Protein AF-A0A5C6A3A4-F1 (afdb_monomer_lite)

Foldseek 3Di:
DQPFFEWAWEWEAELVFRWIFIWTQGQQLAIAGEAIEPTNPLVCLLVDDLVSNLVSVLVVVVVVVVVNQVRSVVVSHHYLEYEYEYQADRPPHDPCSQLSNQCVQQVPCPGSGYWYWYHVGLPDPVDTHTSDTDDPPGDPVSVVSSSNVVSVCVVPPVSHDYDYDPPPDDPD

Structure (mmCIF, N/CA/C/O backbone):
data_AF-A0A5C6A3A4-F1
#
_entry.id   AF-A0A5C6A3A4-F1
#
loop_
_atom_site.group_PDB
_atom_site.id
_atom_site.type_symbol
_atom_site.label_atom_id
_atom_site.label_alt_id
_atom_site.label_comp_id
_atom_site.label_asym_id
_atom_site.label_entity_id
_atom_site.label_seq_id
_atom_site.pdbx_PDB_ins_code
_atom_site.Cartn_x
_atom_site.Cartn_y
_atom_site.Cartn_z
_atom_site.occupancy
_atom_site.B_iso_or_equiv
_atom_site.auth_seq_id
_atom_site.auth_comp_id
_atom_site.auth_asym_id
_atom_site.auth_atom_id
_atom_site.pdbx_PDB_model_num
ATOM 1 N N . MET A 1 1 ? -12.642 17.212 18.772 1.00 46.22 1 MET A N 1
ATOM 2 C CA . MET A 1 1 ? -11.679 16.197 18.295 1.00 46.22 1 MET A CA 1
ATOM 3 C C . MET A 1 1 ? -12.483 14.936 18.045 1.00 46.22 1 MET A C 1
ATOM 5 O O . MET A 1 1 ? -13.187 14.526 18.956 1.00 46.22 1 MET A O 1
ATOM 9 N N . SER A 1 2 ? -12.531 14.418 16.816 1.00 54.72 2 SER A N 1
ATOM 10 C CA . SER A 1 2 ? -13.350 13.232 16.525 1.00 54.72 2 SER A CA 1
ATOM 11 C C . SER A 1 2 ? -12.766 12.018 17.249 1.00 54.72 2 SER A C 1
ATOM 13 O O . SER A 1 2 ? -11.583 11.738 17.060 1.00 54.72 2 SER A O 1
ATOM 15 N N . HIS A 1 3 ? -13.584 11.305 18.026 1.00 80.56 3 HIS A N 1
ATOM 16 C CA . HIS A 1 3 ? -13.264 10.030 18.691 1.00 80.56 3 HIS A CA 1
ATOM 17 C C . HIS A 1 3 ? -13.142 8.859 17.694 1.00 80.56 3 HIS A C 1
ATOM 19 O O . HIS A 1 3 ? -13.581 7.752 17.978 1.00 80.56 3 HIS A O 1
ATOM 25 N N . ARG A 1 4 ? -12.574 9.114 16.512 1.00 91.50 4 ARG A N 1
ATOM 26 C CA . ARG A 1 4 ? -12.419 8.093 15.477 1.00 91.50 4 ARG A CA 1
ATOM 27 C C . ARG A 1 4 ? -11.461 7.021 15.941 1.00 91.50 4 ARG A C 1
ATOM 29 O O . ARG A 1 4 ? -10.426 7.337 16.531 1.00 91.50 4 ARG A O 1
ATOM 36 N N . GLU A 1 5 ? -11.794 5.787 15.608 1.00 94.75 5 GLU A N 1
ATOM 37 C CA . GLU A 1 5 ? -10.949 4.639 15.882 1.00 94.75 5 GLU A CA 1
ATOM 38 C C . GLU A 1 5 ? -9.627 4.776 15.103 1.00 94.75 5 GLU A C 1
ATOM 40 O O . GLU A 1 5 ? -9.651 4.926 13.874 1.00 94.75 5 GLU A O 1
ATOM 45 N N . PRO A 1 6 ? -8.465 4.786 15.781 1.00 94.81 6 PRO A N 1
ATOM 46 C CA . PRO A 1 6 ? -7.181 4.811 15.100 1.00 94.81 6 PRO A CA 1
ATOM 47 C C . PRO A 1 6 ? -6.931 3.467 14.410 1.00 94.81 6 PRO A C 1
ATOM 49 O O . PRO A 1 6 ? -7.163 2.406 14.986 1.00 94.81 6 PRO A O 1
ATOM 52 N N . VAL A 1 7 ? -6.430 3.511 13.179 1.00 96.06 7 VAL A N 1
ATOM 53 C CA . VAL A 1 7 ? -6.080 2.317 12.399 1.00 96.06 7 VAL A CA 1
ATOM 54 C C . VAL A 1 7 ? -4.744 2.511 11.691 1.00 96.06 7 VAL A C 1
ATOM 56 O O . VAL A 1 7 ? -4.409 3.621 11.266 1.00 96.06 7 VAL A O 1
ATOM 59 N N . PHE A 1 8 ? -3.989 1.434 11.514 1.00 96.88 8 PHE A N 1
ATOM 60 C CA . PHE A 1 8 ? -2.872 1.416 10.579 1.00 96.88 8 PHE A CA 1
ATOM 61 C C . PHE A 1 8 ? -3.432 1.235 9.175 1.00 96.88 8 PHE A C 1
ATOM 63 O O . PHE A 1 8 ? -4.117 0.249 8.913 1.00 96.88 8 PHE A O 1
ATOM 70 N N . LEU A 1 9 ? -3.185 2.186 8.277 1.00 97.81 9 LEU A N 1
ATOM 71 C CA . LEU A 1 9 ? -3.577 2.037 6.879 1.00 97.81 9 LEU A CA 1
ATOM 72 C C . LEU A 1 9 ? -2.407 1.414 6.118 1.00 97.81 9 LEU A C 1
ATOM 74 O O . LEU A 1 9 ? -1.308 1.966 6.103 1.00 97.81 9 LEU A O 1
ATOM 78 N N . VAL A 1 10 ? -2.655 0.265 5.503 1.00 97.94 10 VAL A N 1
ATOM 79 C CA . VAL A 1 10 ? -1.653 -0.568 4.845 1.00 97.94 10 VAL A CA 1
ATOM 80 C C . VAL A 1 10 ? -1.880 -0.548 3.341 1.00 97.94 10 VAL A C 1
ATOM 82 O O . VAL A 1 10 ? -2.990 -0.818 2.889 1.00 97.94 10 VAL A O 1
ATOM 85 N N . VAL A 1 11 ? -0.833 -0.270 2.571 1.00 98.06 11 VAL A N 1
ATOM 86 C CA . VAL A 1 11 ? -0.792 -0.480 1.122 1.00 98.06 11 VAL A CA 1
ATOM 87 C C . VAL A 1 11 ? 0.088 -1.692 0.853 1.00 98.06 11 VAL A C 1
ATOM 89 O O . VAL A 1 11 ? 1.281 -1.654 1.137 1.00 98.06 11 VAL A O 1
ATOM 92 N N . LEU A 1 12 ? -0.500 -2.757 0.318 1.00 98.00 12 LEU A N 1
ATOM 93 C CA . LEU A 1 12 ? 0.212 -3.941 -0.152 1.00 98.00 12 LEU A CA 1
ATOM 94 C C . LEU A 1 12 ? 0.502 -3.766 -1.640 1.00 98.00 12 LEU A C 1
ATOM 96 O O . LEU A 1 12 ? -0.424 -3.549 -2.418 1.00 98.00 12 LEU A O 1
ATOM 100 N N . ILE A 1 13 ? 1.767 -3.863 -2.022 1.00 97.50 13 ILE A N 1
ATOM 101 C CA . ILE A 1 13 ? 2.248 -3.768 -3.397 1.00 97.50 13 ILE A CA 1
ATOM 102 C C . ILE A 1 13 ? 2.701 -5.158 -3.806 1.00 97.50 13 ILE A C 1
ATOM 104 O O . ILE A 1 13 ? 3.672 -5.670 -3.247 1.00 97.50 13 ILE A O 1
ATOM 108 N N . ASP A 1 14 ? 2.009 -5.757 -4.772 1.00 95.94 14 ASP A N 1
ATOM 109 C CA . ASP A 1 14 ? 2.471 -6.997 -5.375 1.00 95.94 14 ASP A CA 1
ATOM 110 C C . ASP A 1 14 ? 3.374 -6.668 -6.568 1.00 95.94 14 ASP A C 1
ATOM 112 O O . ASP A 1 14 ? 2.909 -6.307 -7.646 1.00 95.94 14 ASP A O 1
ATOM 116 N N . THR A 1 15 ? 4.689 -6.728 -6.378 1.00 95.12 15 THR A N 1
ATOM 117 C CA . THR A 1 15 ? 5.677 -6.418 -7.415 1.00 95.12 15 THR A CA 1
ATOM 118 C C . THR A 1 15 ? 5.761 -7.502 -8.488 1.00 95.12 15 THR A C 1
ATOM 120 O O . THR A 1 15 ? 6.292 -7.238 -9.567 1.00 95.12 15 THR A O 1
ATOM 123 N N . ALA A 1 16 ? 5.205 -8.695 -8.248 1.00 93.44 16 ALA A N 1
ATOM 124 C CA . ALA A 1 16 ? 5.139 -9.751 -9.251 1.00 93.44 16 ALA A CA 1
ATOM 125 C C . ALA A 1 16 ? 3.965 -9.537 -10.219 1.00 93.44 16 ALA A C 1
ATOM 127 O O . ALA A 1 16 ? 4.142 -9.670 -11.431 1.00 93.44 16 ALA A O 1
ATOM 128 N N . THR A 1 17 ? 2.785 -9.177 -9.703 1.00 94.88 17 THR A N 1
ATOM 129 C CA . THR A 1 17 ? 1.570 -8.937 -10.513 1.00 94.88 17 THR A CA 1
ATOM 130 C C . THR A 1 17 ? 1.328 -7.465 -10.847 1.00 94.88 17 THR A C 1
ATOM 132 O O . THR A 1 17 ? 0.452 -7.147 -11.650 1.00 94.88 17 THR A O 1
ATOM 135 N N . LEU A 1 18 ? 2.125 -6.562 -10.275 1.00 96.50 18 LEU A N 1
ATOM 136 C CA . LEU A 1 18 ? 2.056 -5.115 -10.471 1.00 96.50 18 LEU A CA 1
ATOM 137 C C . LEU A 1 18 ? 0.688 -4.509 -10.147 1.00 96.50 18 LEU A C 1
ATOM 139 O O . LEU A 1 18 ? 0.238 -3.569 -10.805 1.00 96.50 18 LEU A O 1
ATOM 143 N N . ASP A 1 19 ? 0.050 -5.025 -9.103 1.00 95.94 19 ASP A N 1
ATOM 144 C CA . ASP A 1 19 ? -1.173 -4.482 -8.523 1.00 95.94 19 ASP A CA 1
ATOM 145 C C . ASP A 1 19 ? -0.943 -3.995 -7.086 1.00 95.94 19 ASP A C 1
ATOM 147 O O . ASP A 1 19 ? 0.123 -4.182 -6.488 1.00 95.94 19 ASP A O 1
ATOM 151 N N . TRP A 1 20 ? -1.940 -3.301 -6.541 1.00 97.50 20 TRP A N 1
ATOM 152 C CA . TRP A 1 20 ? -1.929 -2.886 -5.147 1.00 97.50 20 TRP A CA 1
ATOM 153 C C . TRP A 1 20 ? -3.269 -3.140 -4.465 1.00 97.50 20 TRP A C 1
ATOM 155 O O . TRP A 1 20 ? -4.341 -3.103 -5.073 1.00 97.50 20 TRP A O 1
ATOM 165 N N . HIS A 1 21 ? -3.193 -3.355 -3.156 1.00 98.31 21 HIS A N 1
ATOM 166 C CA . HIS A 1 21 ? -4.333 -3.487 -2.258 1.00 98.31 21 HIS A CA 1
ATOM 167 C C . HIS A 1 21 ? -4.182 -2.501 -1.099 1.00 98.31 21 HIS A C 1
ATOM 169 O O . HIS A 1 21 ? -3.070 -2.207 -0.667 1.00 98.31 21 HIS A O 1
ATOM 175 N N . VAL A 1 22 ? -5.294 -1.989 -0.576 1.00 98.44 22 VAL A N 1
ATOM 176 C CA . VAL A 1 22 ? -5.309 -1.096 0.587 1.00 98.44 22 VAL A CA 1
ATOM 177 C C . VAL A 1 22 ? -6.214 -1.670 1.659 1.00 98.44 22 VAL A C 1
ATOM 179 O O . VAL A 1 22 ? -7.400 -1.894 1.418 1.00 98.44 22 VAL A O 1
ATOM 182 N N . GLY A 1 23 ? -5.663 -1.893 2.846 1.00 98.25 23 GLY A N 1
ATOM 183 C CA . GLY A 1 23 ? -6.368 -2.425 4.007 1.00 98.25 23 GLY A CA 1
ATOM 184 C C . GLY A 1 23 ? -6.139 -1.574 5.251 1.00 98.25 23 GLY A C 1
ATOM 185 O O . GLY A 1 23 ? -5.241 -0.738 5.298 1.00 98.25 23 GLY A O 1
ATOM 186 N N . GLY A 1 24 ? -6.959 -1.779 6.272 1.00 97.62 24 GLY A N 1
ATOM 187 C CA . GLY A 1 24 ? -6.732 -1.268 7.619 1.00 97.62 24 GLY A CA 1
ATOM 188 C C . GLY A 1 24 ? -6.355 -2.396 8.575 1.00 97.62 24 GLY A C 1
ATOM 189 O O . GLY A 1 24 ? -6.879 -3.498 8.450 1.00 97.62 24 GLY A O 1
ATOM 190 N N . ILE A 1 25 ? -5.504 -2.117 9.556 1.00 97.44 25 ILE A N 1
ATOM 191 C CA . ILE A 1 25 ? -5.319 -2.958 10.744 1.00 97.44 25 ILE A CA 1
ATOM 192 C C . ILE A 1 25 ? -5.754 -2.125 11.947 1.00 97.44 25 ILE A C 1
ATOM 194 O O . ILE A 1 25 ? -5.214 -1.044 12.199 1.00 97.44 25 ILE A O 1
ATOM 198 N N . ARG A 1 26 ? -6.773 -2.595 12.663 1.00 95.56 26 ARG A N 1
ATOM 199 C CA . ARG A 1 26 ? -7.265 -1.945 13.884 1.00 95.56 26 ARG A CA 1
ATOM 200 C C . ARG A 1 26 ? -6.303 -2.168 15.049 1.00 95.56 26 ARG A C 1
ATOM 202 O O . ARG A 1 26 ? -5.477 -3.076 15.018 1.00 95.56 26 ARG A O 1
ATOM 209 N N . MET A 1 27 ? -6.454 -1.383 16.116 1.00 93.31 27 MET A N 1
ATOM 210 C CA . MET A 1 27 ? -5.640 -1.525 17.337 1.00 93.31 27 MET A CA 1
ATOM 211 C C . MET A 1 27 ? -5.902 -2.820 18.124 1.00 93.31 27 MET A C 1
ATOM 213 O O . MET A 1 27 ? -5.225 -3.066 19.116 1.00 93.31 27 MET A O 1
ATOM 217 N N . ASP A 1 28 ? -6.868 -3.641 17.706 1.00 92.50 28 ASP A N 1
ATOM 218 C CA . ASP A 1 28 ? -7.102 -4.994 18.222 1.00 92.50 28 ASP A CA 1
ATOM 219 C C . ASP A 1 28 ? -6.515 -6.101 17.318 1.00 92.50 28 ASP A C 1
ATOM 221 O O . ASP A 1 28 ? -6.669 -7.283 17.615 1.00 92.50 28 ASP A O 1
ATOM 225 N N . GLY A 1 29 ? -5.843 -5.728 16.220 1.00 92.31 29 GLY A N 1
ATOM 226 C CA . GLY A 1 29 ? -5.267 -6.646 15.232 1.00 92.31 29 GLY A CA 1
ATOM 227 C C . GLY A 1 29 ? -6.226 -7.071 14.123 1.00 92.31 29 GLY A C 1
ATOM 228 O O . GLY A 1 29 ? -5.813 -7.760 13.192 1.00 92.31 29 GLY A O 1
ATOM 229 N N . THR A 1 30 ? -7.489 -6.638 14.162 1.00 95.50 30 THR A N 1
ATOM 230 C CA . THR A 1 30 ? -8.462 -6.968 13.119 1.00 95.50 30 THR A CA 1
ATOM 231 C C . THR A 1 30 ? -8.070 -6.316 11.797 1.00 95.50 30 THR A C 1
ATOM 233 O O . THR A 1 30 ? -8.018 -5.087 11.673 1.00 95.50 30 THR A O 1
ATOM 236 N N . ALA A 1 31 ? -7.847 -7.157 10.791 1.00 96.56 31 ALA A N 1
ATOM 237 C CA . ALA A 1 31 ? -7.647 -6.758 9.409 1.00 96.56 31 ALA A CA 1
ATOM 238 C C . ALA A 1 31 ? -8.972 -6.351 8.753 1.00 96.56 31 ALA A C 1
ATOM 240 O O . ALA A 1 31 ? -10.004 -7.004 8.907 1.00 96.56 31 ALA A O 1
ATOM 241 N N . VAL A 1 32 ? -8.933 -5.267 7.989 1.00 96.88 32 VAL A N 1
ATOM 242 C CA . VAL A 1 32 ? -10.084 -4.698 7.296 1.00 96.88 32 VAL A CA 1
ATOM 243 C C . VAL A 1 32 ? -9.694 -4.441 5.841 1.00 96.88 32 VAL A C 1
ATOM 245 O O . VAL A 1 32 ? -9.137 -3.383 5.546 1.00 96.88 32 VAL A O 1
ATOM 248 N N . PRO A 1 33 ? -9.980 -5.371 4.918 1.00 97.81 33 PRO A N 1
ATOM 249 C CA . PRO A 1 33 ? -9.870 -5.114 3.487 1.00 97.81 33 PRO A CA 1
ATOM 250 C C . PRO A 1 33 ? -10.677 -3.868 3.091 1.00 97.81 33 PRO A C 1
ATOM 252 O O . PRO A 1 33 ? -11.809 -3.670 3.557 1.00 97.81 33 PRO A O 1
ATOM 255 N N . LEU A 1 34 ? -10.081 -2.985 2.283 1.00 97.94 34 LEU A N 1
ATOM 256 C CA . LEU A 1 34 ? -10.756 -1.781 1.792 1.00 97.94 34 LEU A CA 1
ATOM 257 C C . LEU A 1 34 ? -10.852 -1.809 0.276 1.00 97.94 34 LEU A C 1
ATOM 259 O O . LEU A 1 34 ? -11.959 -1.838 -0.247 1.00 97.94 34 LEU A O 1
ATOM 263 N N . LEU A 1 35 ? -9.711 -1.770 -0.414 1.00 97.44 35 LEU A N 1
ATOM 264 C CA . LEU A 1 35 ? -9.651 -1.496 -1.848 1.00 97.44 35 LEU A CA 1
ATOM 265 C C . LEU A 1 35 ? -8.628 -2.376 -2.558 1.00 97.44 35 LEU A C 1
ATOM 267 O O . LEU A 1 35 ? -7.589 -2.693 -1.983 1.00 97.44 35 LEU A O 1
ATOM 271 N N . ARG A 1 36 ? -8.867 -2.666 -3.834 1.00 97.56 36 ARG A N 1
ATOM 272 C CA . ARG A 1 36 ? -7.873 -3.247 -4.745 1.00 97.56 36 ARG A CA 1
ATOM 273 C C . ARG A 1 36 ? -7.852 -2.526 -6.085 1.00 97.56 36 ARG A C 1
ATOM 275 O O . ARG A 1 36 ? -8.885 -2.016 -6.525 1.00 97.56 36 ARG A O 1
ATOM 282 N N . SER A 1 37 ? -6.689 -2.491 -6.723 1.00 97.00 37 SER A N 1
ATOM 283 C CA . SER A 1 37 ? -6.521 -1.925 -8.060 1.00 97.00 37 SER A CA 1
ATOM 284 C C . SER A 1 37 ? -7.002 -2.860 -9.167 1.00 97.00 37 SER A C 1
ATOM 286 O O . SER A 1 37 ? -7.330 -4.025 -8.930 1.00 97.00 37 SER A O 1
ATOM 288 N N . ASP A 1 38 ? -6.959 -2.364 -10.403 1.00 94.81 38 ASP A N 1
ATOM 289 C CA . ASP A 1 38 ? -6.872 -3.238 -11.570 1.00 94.81 38 ASP A CA 1
ATOM 290 C C . ASP A 1 38 ? -5.588 -4.088 -11.531 1.00 94.81 38 ASP A C 1
ATOM 292 O O . ASP A 1 38 ? -4.564 -3.627 -11.000 1.00 94.81 38 ASP A O 1
ATOM 296 N N . PRO A 1 39 ? -5.620 -5.306 -12.102 1.00 93.94 39 PRO A N 1
ATOM 297 C CA . PRO A 1 39 ? -4.408 -6.060 -12.396 1.00 93.94 39 PRO A CA 1
ATOM 298 C C . PRO A 1 39 ? -3.429 -5.211 -13.206 1.00 93.94 39 PRO A C 1
ATOM 300 O O . PRO A 1 39 ? -3.850 -4.461 -14.086 1.00 93.94 39 PRO A O 1
ATOM 303 N N . GLU A 1 40 ? -2.136 -5.323 -12.905 1.00 95.00 40 GLU A N 1
ATOM 304 C CA . GLU A 1 40 ? -1.075 -4.602 -13.618 1.00 95.00 40 GLU A CA 1
ATOM 305 C C . GLU A 1 40 ? -1.230 -3.066 -13.617 1.00 95.00 40 GLU A C 1
ATOM 307 O O . GLU A 1 40 ? -0.630 -2.377 -14.443 1.00 95.00 40 GLU A O 1
ATOM 312 N N . SER A 1 41 ? -1.976 -2.486 -12.667 1.00 94.88 41 SER A N 1
ATOM 313 C CA . SER A 1 41 ? -2.159 -1.025 -12.564 1.00 94.88 41 SER A CA 1
ATOM 314 C C . SER A 1 41 ? -0.863 -0.237 -12.329 1.00 94.88 41 SER A C 1
ATOM 316 O O . SER A 1 41 ? -0.853 0.995 -12.430 1.00 94.88 41 SER A O 1
ATOM 318 N N . LEU A 1 42 ? 0.228 -0.929 -11.993 1.00 96.62 42 LEU A N 1
ATOM 319 C CA . LEU A 1 42 ? 1.561 -0.358 -11.864 1.00 96.62 42 LEU A CA 1
ATOM 320 C C . LEU A 1 42 ? 2.435 -0.592 -13.107 1.00 96.62 42 LEU A C 1
ATOM 322 O O . LEU A 1 42 ? 3.499 0.006 -13.190 1.00 96.62 42 LEU A O 1
ATOM 326 N N . ALA A 1 43 ? 2.024 -1.391 -14.095 1.00 96.06 43 ALA A N 1
ATOM 327 C CA . ALA A 1 43 ? 2.880 -1.820 -15.210 1.00 96.06 43 ALA A CA 1
ATOM 328 C C . ALA A 1 43 ? 3.501 -0.690 -16.040 1.00 96.06 43 ALA A C 1
ATOM 330 O O . ALA A 1 43 ? 4.577 -0.879 -16.611 1.00 96.06 43 ALA A O 1
ATOM 331 N N . GLU A 1 44 ? 2.887 0.494 -16.066 1.00 93.75 44 GLU A N 1
ATOM 332 C CA . GLU A 1 44 ? 3.423 1.642 -16.799 1.00 93.75 44 GLU A CA 1
ATOM 333 C C . GLU A 1 44 ? 4.785 2.123 -16.282 1.00 93.75 44 GLU A C 1
ATOM 335 O O . GLU A 1 44 ? 5.528 2.717 -17.067 1.00 93.75 44 GLU A O 1
ATOM 340 N N . TYR A 1 45 ? 5.179 1.820 -15.031 1.00 95.50 45 TYR A N 1
ATOM 341 C CA . TYR A 1 45 ? 6.517 2.202 -14.554 1.00 95.50 45 TYR A CA 1
ATOM 342 C C . TYR A 1 45 ? 7.613 1.603 -15.449 1.00 95.50 45 TYR A C 1
ATOM 344 O O . TYR A 1 45 ? 8.614 2.260 -15.711 1.00 95.50 45 TYR A O 1
ATOM 352 N N . ARG A 1 46 ? 7.418 0.396 -16.000 1.00 94.38 46 ARG A N 1
ATOM 353 C CA . ARG A 1 46 ? 8.424 -0.268 -16.848 1.00 94.38 46 ARG A CA 1
ATOM 354 C C . ARG A 1 46 ? 8.772 0.525 -18.112 1.00 94.38 46 ARG A C 1
ATOM 356 O O . ARG A 1 46 ? 9.856 0.351 -18.657 1.00 94.38 46 ARG A O 1
ATOM 363 N N . ASN A 1 47 ? 7.874 1.397 -18.571 1.00 93.00 47 ASN A N 1
ATOM 364 C CA . ASN A 1 47 ? 8.050 2.185 -19.794 1.00 93.00 47 ASN A CA 1
ATOM 365 C C . ASN A 1 47 ? 8.698 3.555 -19.547 1.00 93.00 47 ASN A C 1
ATOM 367 O O . ASN A 1 47 ? 8.910 4.312 -20.495 1.00 93.00 47 ASN A O 1
ATOM 371 N N . ALA A 1 48 ? 8.976 3.899 -18.290 1.00 93.38 48 ALA A N 1
ATOM 372 C CA . ALA A 1 48 ? 9.536 5.183 -17.908 1.00 93.38 48 ALA A CA 1
ATOM 373 C C . ALA A 1 48 ? 11.024 5.068 -17.551 1.00 93.38 48 ALA A C 1
ATOM 375 O O . ALA A 1 48 ? 11.484 4.050 -17.033 1.00 93.38 48 ALA A O 1
ATOM 376 N N . GLU A 1 49 ? 11.769 6.153 -17.769 1.00 95.81 49 GLU A N 1
ATOM 377 C CA . GLU A 1 49 ? 13.090 6.334 -17.161 1.00 95.81 49 GLU A CA 1
ATOM 378 C C . GLU A 1 49 ? 12.964 6.498 -15.641 1.00 95.81 49 GLU A C 1
ATOM 380 O O . GLU A 1 49 ? 11.892 6.841 -15.145 1.00 95.81 49 GLU A O 1
ATOM 385 N N . PHE A 1 50 ? 14.057 6.295 -14.901 1.00 95.44 50 PHE A N 1
ATOM 386 C CA . PHE A 1 50 ? 14.073 6.213 -13.434 1.00 95.44 50 PHE A CA 1
ATOM 387 C C . PHE A 1 50 ? 13.239 7.292 -12.715 1.00 95.44 50 PHE A C 1
ATOM 389 O O . PHE A 1 50 ? 12.356 6.970 -11.921 1.00 95.44 50 PHE A O 1
ATOM 396 N N . ASP A 1 51 ? 13.436 8.575 -13.029 1.00 95.25 51 ASP A N 1
ATOM 397 C CA . ASP A 1 51 ? 12.660 9.658 -12.403 1.00 95.25 51 ASP A CA 1
ATOM 398 C C . ASP A 1 51 ? 11.160 9.580 -12.740 1.00 95.25 51 ASP A C 1
ATOM 400 O O . ASP A 1 51 ? 10.299 9.895 -11.911 1.00 95.25 51 ASP A O 1
ATOM 404 N N . GLY A 1 52 ? 10.835 9.117 -13.948 1.00 96.31 52 GLY A N 1
ATOM 405 C CA . GLY A 1 52 ? 9.473 8.817 -14.369 1.00 96.31 52 GLY A CA 1
ATOM 406 C C . GLY A 1 52 ? 8.881 7.625 -13.616 1.00 96.31 52 GLY A C 1
ATOM 407 O O . GLY A 1 52 ? 7.730 7.711 -13.195 1.00 96.31 52 GLY A O 1
ATOM 408 N N . GLN A 1 53 ? 9.666 6.571 -13.356 1.00 96.62 53 GLN A N 1
ATOM 409 C CA . GLN A 1 53 ? 9.258 5.422 -12.533 1.00 96.62 53 GLN A CA 1
ATOM 410 C C . GLN A 1 53 ? 8.884 5.873 -11.122 1.00 96.62 53 GLN A C 1
ATOM 412 O O . GLN A 1 53 ? 7.783 5.594 -10.647 1.00 96.62 53 GLN A O 1
ATOM 417 N N . VAL A 1 54 ? 9.775 6.635 -10.478 1.00 95.81 54 VAL A N 1
ATOM 418 C CA . VAL A 1 54 ? 9.556 7.185 -9.134 1.00 95.81 54 VAL A CA 1
ATOM 419 C C . VAL A 1 54 ? 8.307 8.065 -9.117 1.00 95.81 54 VAL A C 1
ATOM 421 O O . VAL A 1 54 ? 7.458 7.924 -8.237 1.00 95.81 54 VAL A O 1
ATOM 424 N N . SER A 1 55 ? 8.171 8.971 -10.091 1.00 95.25 55 SER A N 1
ATOM 425 C CA . SER A 1 55 ? 7.031 9.887 -10.165 1.00 95.25 55 SER A CA 1
ATOM 426 C C . SER A 1 55 ? 5.705 9.147 -10.359 1.00 95.25 55 SER A C 1
ATOM 428 O O . SER A 1 55 ? 4.736 9.444 -9.654 1.00 95.25 55 SER A O 1
ATOM 430 N N . PHE A 1 56 ? 5.675 8.167 -11.267 1.00 96.06 56 PHE A N 1
ATOM 431 C CA . PHE A 1 56 ? 4.505 7.342 -11.555 1.00 96.06 56 PHE A CA 1
ATOM 432 C C . PHE A 1 56 ? 4.081 6.516 -10.336 1.00 96.06 56 PHE A C 1
ATOM 434 O O . PHE A 1 56 ? 2.940 6.631 -9.885 1.00 96.06 56 PHE A O 1
ATOM 441 N N . LEU A 1 57 ? 5.000 5.745 -9.744 1.00 96.75 57 LEU A N 1
ATOM 442 C CA . LEU A 1 57 ? 4.698 4.907 -8.579 1.00 96.75 57 LEU A CA 1
ATOM 443 C C . LEU A 1 57 ? 4.229 5.753 -7.396 1.00 96.75 57 LEU A C 1
ATOM 445 O O . LEU A 1 57 ? 3.233 5.427 -6.752 1.00 96.75 57 LEU A O 1
ATOM 449 N N . ARG A 1 58 ? 4.884 6.893 -7.148 1.00 95.62 58 ARG A N 1
ATOM 450 C CA . ARG A 1 58 ? 4.450 7.840 -6.116 1.00 95.62 58 ARG A CA 1
ATOM 451 C C . ARG A 1 58 ? 3.026 8.327 -6.370 1.00 95.62 58 ARG A C 1
ATOM 453 O O . ARG A 1 58 ? 2.242 8.381 -5.428 1.00 95.62 58 ARG A O 1
ATOM 460 N N . HIS A 1 59 ? 2.688 8.688 -7.608 1.00 95.12 59 HIS A N 1
ATOM 461 C CA . HIS A 1 59 ? 1.341 9.142 -7.954 1.00 95.12 59 HIS A CA 1
ATOM 462 C C . HIS A 1 59 ? 0.292 8.057 -7.681 1.00 95.12 59 HIS A C 1
ATOM 464 O O . HIS A 1 59 ? -0.688 8.317 -6.981 1.00 95.12 59 HIS A O 1
ATOM 470 N N . GLN A 1 60 ? 0.536 6.835 -8.162 1.00 95.56 60 GLN A N 1
ATOM 471 C CA . GLN A 1 60 ? -0.375 5.704 -7.979 1.00 95.56 60 GLN A CA 1
ATOM 472 C C . GLN A 1 60 ? -0.591 5.382 -6.495 1.00 95.56 60 GLN A C 1
ATOM 474 O O . GLN A 1 60 ? -1.729 5.304 -6.030 1.00 95.56 60 GLN A O 1
ATOM 479 N N . LEU A 1 61 ? 0.493 5.260 -5.727 1.00 96.38 61 LEU A N 1
ATOM 480 C CA . LEU A 1 61 ? 0.435 4.871 -4.318 1.00 96.38 61 LEU A CA 1
ATOM 481 C C . LEU A 1 61 ? -0.107 5.991 -3.417 1.00 96.38 61 LEU A C 1
ATOM 483 O O . LEU A 1 61 ? -0.851 5.713 -2.478 1.00 96.38 61 LEU A O 1
ATOM 487 N N . ALA A 1 62 ? 0.175 7.263 -3.721 1.00 95.31 62 ALA A N 1
ATOM 488 C CA . ALA A 1 62 ? -0.474 8.385 -3.041 1.00 95.31 62 ALA A CA 1
ATOM 489 C C . ALA A 1 62 ? -1.991 8.384 -3.296 1.00 95.31 62 ALA A C 1
ATOM 491 O O . ALA A 1 62 ? -2.779 8.587 -2.370 1.00 95.31 62 ALA A O 1
ATOM 492 N N . GLY A 1 63 ? -2.408 8.082 -4.531 1.00 95.44 63 GLY A N 1
ATOM 493 C CA . GLY A 1 63 ? -3.814 7.885 -4.873 1.00 95.44 63 GLY A CA 1
ATOM 494 C C . GLY A 1 63 ? -4.453 6.717 -4.114 1.00 95.44 63 GLY A C 1
ATOM 495 O O . GLY A 1 63 ? -5.593 6.838 -3.662 1.00 95.44 63 GLY A O 1
ATOM 496 N N . ALA A 1 64 ? -3.732 5.608 -3.933 1.00 96.62 64 ALA A N 1
ATOM 497 C CA . ALA A 1 64 ? -4.186 4.465 -3.141 1.00 96.62 64 ALA A CA 1
ATOM 498 C C . ALA A 1 64 ? -4.386 4.843 -1.660 1.00 96.62 64 ALA A C 1
ATOM 500 O O . ALA A 1 64 ? -5.450 4.587 -1.093 1.00 96.62 64 ALA A O 1
ATOM 501 N N . LEU A 1 65 ? -3.414 5.535 -1.056 1.00 96.44 65 LEU A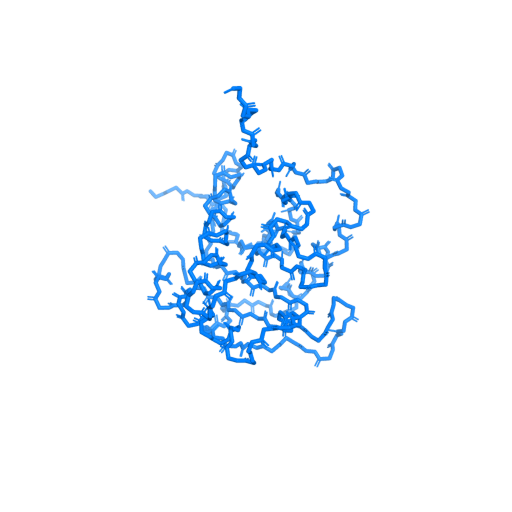 N 1
ATOM 502 C CA . LEU A 1 65 ? -3.489 6.029 0.325 1.00 96.44 65 LEU A CA 1
ATOM 503 C C . LEU A 1 65 ? -4.661 6.989 0.546 1.00 96.44 65 LEU A C 1
ATOM 505 O O . LEU A 1 65 ? -5.388 6.863 1.535 1.00 96.44 65 LEU A O 1
ATOM 509 N N . GLN A 1 66 ? -4.864 7.930 -0.380 1.00 95.50 66 GLN A N 1
ATOM 510 C CA . GLN A 1 66 ? -5.977 8.873 -0.312 1.00 95.50 66 GLN A CA 1
ATOM 511 C C . GLN A 1 66 ? -7.317 8.131 -0.317 1.00 95.50 66 GLN A C 1
ATOM 513 O O . GLN A 1 66 ? -8.133 8.331 0.582 1.00 95.50 66 GLN A O 1
ATOM 518 N N . ARG A 1 67 ? -7.521 7.214 -1.271 1.00 96.69 67 ARG A N 1
ATOM 519 C CA . ARG A 1 67 ? -8.756 6.418 -1.341 1.00 96.69 67 ARG A CA 1
ATOM 520 C C . ARG A 1 67 ? -8.926 5.534 -0.105 1.00 96.69 67 ARG A C 1
ATOM 522 O O . ARG A 1 67 ? -10.041 5.392 0.388 1.00 96.69 67 ARG A O 1
ATOM 529 N N . GLY A 1 68 ? -7.839 4.982 0.434 1.00 97.44 68 GLY A N 1
ATOM 530 C CA . GLY A 1 68 ? -7.847 4.256 1.703 1.00 97.44 68 GLY A CA 1
ATOM 531 C C . GLY A 1 68 ? -8.403 5.105 2.845 1.00 97.44 68 GLY A C 1
ATOM 532 O O . GLY A 1 68 ? -9.351 4.696 3.514 1.00 97.44 68 GLY A O 1
ATOM 533 N N . CYS A 1 69 ? -7.891 6.328 3.012 1.00 96.88 69 CYS A N 1
ATOM 534 C CA . CYS A 1 69 ? -8.429 7.291 3.976 1.00 96.88 69 CYS A CA 1
ATOM 535 C C . CYS A 1 69 ? -9.920 7.580 3.740 1.00 96.88 69 CYS A C 1
ATOM 537 O O . CYS A 1 69 ? -10.696 7.596 4.701 1.00 96.88 69 CYS A O 1
ATOM 539 N N . ASP A 1 70 ? -10.337 7.740 2.481 1.00 96.62 70 ASP A N 1
ATOM 540 C CA . ASP A 1 70 ? -11.742 7.964 2.124 1.00 96.62 70 ASP A CA 1
ATOM 541 C C . ASP A 1 70 ? -12.645 6.783 2.519 1.00 96.62 70 ASP A C 1
ATOM 543 O O . ASP A 1 70 ? -13.811 6.997 2.839 1.00 96.62 70 ASP A O 1
ATOM 547 N N . ARG A 1 71 ? -12.133 5.541 2.530 1.00 97.12 71 ARG A N 1
ATOM 548 C CA . ARG A 1 71 ? -12.883 4.334 2.948 1.00 97.12 71 ARG A CA 1
ATOM 549 C C . ARG A 1 71 ? -12.901 4.134 4.459 1.00 97.12 71 ARG A C 1
ATOM 551 O O . ARG A 1 71 ? -13.846 3.540 4.977 1.00 97.12 71 ARG A O 1
ATOM 558 N N . LEU A 1 72 ? -11.906 4.659 5.170 1.00 96.81 72 LEU A N 1
ATOM 559 C CA . LEU A 1 72 ? -11.885 4.678 6.634 1.00 96.81 72 LEU A CA 1
ATOM 560 C C . LEU A 1 72 ? -12.868 5.700 7.213 1.00 96.81 72 LEU A C 1
ATOM 562 O O . LEU A 1 72 ? -13.562 5.409 8.186 1.00 96.81 72 LEU A O 1
ATOM 566 N N . PHE A 1 73 ? -12.962 6.883 6.603 1.00 94.44 73 PHE A N 1
ATOM 567 C CA . PHE A 1 73 ? -13.783 7.986 7.106 1.00 94.44 73 PHE A CA 1
ATOM 568 C C . PHE A 1 73 ? -15.261 7.622 7.380 1.00 94.44 73 PHE A C 1
ATOM 570 O O . PHE A 1 73 ? -15.731 7.918 8.481 1.00 94.44 73 PHE A O 1
ATOM 577 N N . PRO A 1 74 ? -16.017 6.980 6.461 1.00 95.00 74 PRO A N 1
ATOM 578 C CA . PRO A 1 74 ? -17.409 6.595 6.711 1.00 95.00 74 PRO A CA 1
ATOM 579 C C . PRO A 1 74 ? -17.551 5.451 7.726 1.00 95.00 74 PRO A C 1
ATOM 581 O O . PRO A 1 74 ? -18.652 5.220 8.216 1.00 95.00 74 PRO A O 1
ATOM 584 N N . ARG A 1 75 ? -16.457 4.751 8.058 1.00 95.25 75 ARG A N 1
ATOM 585 C CA . ARG A 1 75 ? -16.406 3.690 9.079 1.00 95.25 75 ARG A CA 1
ATOM 586 C C . ARG A 1 75 ? -16.037 4.226 10.471 1.00 95.25 75 ARG A C 1
ATOM 588 O O . ARG A 1 75 ? -15.746 3.437 11.358 1.00 95.25 75 ARG A O 1
ATOM 595 N N . ASP A 1 76 ? -16.021 5.550 10.643 1.00 95.62 76 ASP A N 1
ATOM 596 C CA . ASP A 1 76 ? -15.560 6.259 11.848 1.00 95.62 76 ASP A CA 1
ATOM 597 C C . ASP A 1 76 ? -14.124 5.895 12.273 1.00 95.62 76 ASP A C 1
ATOM 599 O O . ASP A 1 76 ? -13.755 5.942 13.445 1.00 95.62 76 ASP A O 1
ATOM 603 N N . MET A 1 77 ? -13.282 5.576 11.286 1.00 96.81 77 MET A N 1
ATOM 604 C CA . MET A 1 77 ? -11.868 5.257 11.467 1.00 96.81 77 MET A CA 1
ATOM 605 C C . MET A 1 77 ? -10.978 6.395 10.966 1.00 96.81 77 MET A C 1
ATOM 607 O O . MET A 1 77 ? -11.359 7.193 10.102 1.00 96.81 77 MET A O 1
ATOM 611 N N . LYS A 1 78 ? -9.756 6.472 11.495 1.00 95.94 78 LYS A N 1
ATOM 612 C CA . LYS A 1 78 ? -8.731 7.413 11.042 1.00 95.94 78 LYS A CA 1
ATOM 613 C C . LYS A 1 78 ? -7.363 6.740 11.016 1.00 95.94 78 LYS A C 1
ATOM 615 O O . LYS A 1 78 ? -6.940 6.169 12.015 1.00 95.94 78 LYS A O 1
ATOM 620 N N . ALA A 1 79 ? -6.649 6.882 9.901 1.00 96.00 79 ALA A N 1
ATOM 621 C CA . ALA A 1 79 ? -5.263 6.443 9.817 1.00 96.00 79 ALA A CA 1
ATOM 622 C C . ALA A 1 79 ? -4.413 7.149 10.890 1.00 96.00 79 ALA A C 1
ATOM 624 O O . ALA A 1 79 ? -4.437 8.380 10.994 1.00 96.00 79 ALA A O 1
ATOM 625 N N . CYS A 1 80 ? -3.688 6.374 11.694 1.00 94.81 80 CYS A N 1
ATOM 626 C CA . CYS A 1 80 ? -2.704 6.876 12.657 1.00 94.81 80 CYS A CA 1
ATOM 627 C C . CYS A 1 80 ? -1.260 6.596 12.226 1.00 94.81 80 CYS A C 1
ATOM 629 O O . CYS A 1 80 ? -0.352 7.237 12.743 1.00 94.81 80 CYS A O 1
ATOM 631 N N . HIS A 1 81 ? -1.066 5.701 11.253 1.00 95.94 81 HIS A N 1
ATOM 632 C CA . HIS A 1 81 ? 0.206 5.408 10.593 1.00 95.94 81 HIS A CA 1
ATOM 633 C C . HIS A 1 81 ? -0.065 4.839 9.197 1.00 95.94 81 HIS A C 1
ATOM 635 O O . HIS A 1 81 ? -1.079 4.158 9.002 1.00 95.94 81 HIS A O 1
ATOM 641 N N . PHE A 1 82 ? 0.839 5.081 8.253 1.00 97.00 82 PHE A N 1
ATOM 642 C CA . PHE A 1 82 ? 0.813 4.486 6.919 1.00 97.00 82 PHE A CA 1
ATOM 643 C C . PHE A 1 82 ? 1.903 3.425 6.774 1.00 97.00 82 PHE A C 1
ATOM 645 O O . PHE A 1 82 ? 3.082 3.725 6.939 1.00 97.00 82 PHE A O 1
ATOM 652 N N . LEU A 1 83 ? 1.522 2.195 6.444 1.00 96.31 83 LEU A N 1
ATOM 653 C CA . LEU A 1 83 ? 2.452 1.104 6.164 1.00 96.31 83 LEU A CA 1
ATOM 654 C C . LEU A 1 83 ? 2.410 0.797 4.669 1.00 96.31 83 LEU A C 1
ATOM 656 O O . LEU A 1 83 ? 1.380 0.376 4.153 1.00 96.31 83 LEU A O 1
ATOM 660 N N . ILE A 1 84 ? 3.511 1.020 3.963 1.00 97.19 84 ILE A N 1
ATOM 661 C CA . ILE A 1 84 ? 3.643 0.711 2.537 1.00 97.19 84 ILE A CA 1
ATOM 662 C C . ILE A 1 84 ? 4.520 -0.532 2.437 1.00 97.19 84 ILE A C 1
ATOM 664 O O . ILE A 1 84 ? 5.679 -0.492 2.835 1.00 97.19 84 ILE A O 1
ATOM 668 N N . VAL A 1 85 ? 3.963 -1.641 1.963 1.00 96.62 85 VAL A N 1
ATOM 669 C CA . VAL A 1 85 ? 4.585 -2.967 2.037 1.00 96.62 85 VAL A CA 1
ATOM 670 C C . VAL A 1 85 ? 4.675 -3.568 0.641 1.00 96.62 85 VAL A C 1
ATOM 672 O O . VAL A 1 85 ? 3.646 -3.774 0.006 1.00 96.62 85 VAL A O 1
ATOM 675 N N . ALA A 1 86 ? 5.881 -3.883 0.176 1.00 96.31 86 ALA A N 1
ATOM 676 C CA . ALA A 1 86 ? 6.114 -4.572 -1.095 1.00 96.31 86 ALA A CA 1
ATOM 677 C C . ALA A 1 86 ? 6.627 -6.005 -0.875 1.00 96.31 86 ALA A C 1
ATOM 679 O O . ALA A 1 86 ? 7.459 -6.219 0.006 1.00 96.31 86 ALA A O 1
ATOM 680 N N . ASN A 1 87 ? 6.200 -6.976 -1.688 1.00 93.81 87 ASN A N 1
ATOM 681 C CA . ASN A 1 87 ? 6.737 -8.355 -1.695 1.00 93.81 87 ASN A CA 1
ATOM 682 C C . ASN A 1 87 ? 8.003 -8.510 -2.544 1.00 93.81 87 ASN A C 1
ATOM 684 O O . ASN A 1 87 ? 8.119 -9.414 -3.370 1.00 93.81 87 ASN A O 1
ATOM 688 N N . GLY A 1 88 ? 8.952 -7.608 -2.338 1.00 93.25 88 GLY A N 1
ATOM 689 C CA . GLY A 1 88 ? 10.248 -7.637 -2.996 1.00 93.25 88 GLY A CA 1
ATOM 690 C C . GLY A 1 88 ? 10.543 -6.359 -3.776 1.00 93.25 88 GLY A C 1
ATOM 691 O O . GLY A 1 88 ? 9.802 -5.374 -3.694 1.00 93.25 88 GLY A O 1
ATOM 692 N N . PRO A 1 89 ? 11.662 -6.335 -4.517 1.00 92.69 89 PRO A N 1
ATOM 693 C CA . PRO A 1 89 ? 11.978 -5.235 -5.415 1.00 92.69 89 PRO A CA 1
ATOM 694 C C . PRO A 1 89 ? 11.017 -5.207 -6.612 1.00 92.69 89 PRO A C 1
ATOM 696 O O . PRO A 1 89 ? 10.438 -6.226 -6.993 1.00 92.69 89 PRO A O 1
ATOM 699 N N . PHE A 1 90 ? 10.878 -4.036 -7.236 1.00 94.50 90 PHE A N 1
ATOM 700 C CA . PHE A 1 90 ? 10.200 -3.925 -8.526 1.00 94.50 90 PHE A CA 1
ATOM 701 C C . PHE A 1 90 ? 11.035 -4.632 -9.611 1.00 94.50 90 PHE A C 1
ATOM 703 O O . PHE A 1 90 ? 12.237 -4.369 -9.708 1.00 94.50 90 PHE A O 1
ATOM 710 N N . PRO A 1 91 ? 10.444 -5.526 -10.423 1.00 93.31 91 PRO A N 1
ATOM 711 C CA . PRO A 1 91 ? 11.183 -6.262 -11.445 1.00 93.31 91 PRO A CA 1
ATOM 712 C C . PRO A 1 91 ? 11.716 -5.323 -12.532 1.00 93.31 91 PRO A C 1
ATOM 714 O O . PRO A 1 91 ? 11.079 -4.329 -12.869 1.00 93.31 91 PRO A O 1
ATOM 717 N N . ASP A 1 92 ? 12.884 -5.627 -13.093 1.00 90.75 92 ASP A N 1
ATOM 718 C CA . ASP A 1 92 ? 13.498 -4.854 -14.190 1.00 90.75 92 ASP A CA 1
ATOM 719 C C . ASP A 1 92 ? 13.730 -3.355 -13.889 1.00 90.75 92 ASP A C 1
ATOM 721 O O . ASP A 1 92 ? 14.016 -2.568 -14.791 1.00 90.75 92 ASP A O 1
ATOM 725 N N . ALA A 1 93 ? 13.613 -2.949 -12.623 1.00 92.94 93 ALA A N 1
ATOM 726 C CA . ALA A 1 93 ? 13.923 -1.611 -12.152 1.00 92.94 93 ALA A CA 1
ATOM 727 C C . ALA A 1 93 ? 15.358 -1.529 -11.626 1.00 92.94 93 ALA A C 1
ATOM 729 O O . ALA A 1 93 ? 15.979 -2.537 -11.279 1.00 92.94 93 ALA A O 1
ATOM 730 N N . ASP A 1 94 ? 15.860 -0.303 -11.502 1.00 93.19 94 ASP A N 1
ATOM 731 C CA . ASP A 1 94 ? 17.070 -0.057 -10.729 1.00 93.19 94 ASP A CA 1
ATOM 732 C C . ASP A 1 94 ? 16.854 -0.456 -9.255 1.00 93.19 94 ASP A C 1
ATOM 734 O O . ASP A 1 94 ? 15.777 -0.235 -8.688 1.00 93.19 94 ASP A O 1
ATOM 738 N N . ALA A 1 95 ? 17.882 -1.030 -8.623 1.00 89.06 95 ALA A N 1
ATOM 739 C CA . ALA A 1 95 ? 17.839 -1.449 -7.223 1.00 89.06 95 ALA A CA 1
ATOM 740 C C . ALA A 1 95 ? 17.535 -0.282 -6.262 1.00 89.06 95 ALA A C 1
ATOM 742 O O . ALA A 1 95 ? 17.000 -0.503 -5.174 1.00 89.06 95 ALA A O 1
ATOM 743 N N . GLU A 1 96 ? 17.831 0.957 -6.663 1.00 95.00 96 GLU A N 1
ATOM 744 C CA . GLU A 1 96 ? 17.557 2.163 -5.882 1.00 95.00 96 GLU A CA 1
ATOM 745 C C . GLU A 1 96 ? 16.093 2.627 -5.949 1.00 95.00 96 GLU A C 1
ATOM 747 O O . GLU A 1 96 ? 15.692 3.467 -5.140 1.00 95.00 96 GLU A O 1
ATOM 752 N N . LEU A 1 97 ? 15.266 2.089 -6.859 1.00 95.44 97 LEU A N 1
ATOM 753 C CA . LEU A 1 97 ? 13.893 2.570 -7.070 1.00 95.44 97 LEU A CA 1
ATOM 754 C C . LEU A 1 97 ? 13.060 2.515 -5.782 1.00 95.44 97 LEU A C 1
ATOM 756 O O . LEU A 1 97 ? 12.430 3.507 -5.408 1.00 95.44 97 LEU A O 1
ATOM 760 N N . SER A 1 98 ? 13.082 1.379 -5.081 1.00 94.25 98 SER A N 1
ATOM 761 C CA . SER A 1 98 ? 12.321 1.205 -3.840 1.00 94.25 98 SER A CA 1
ATOM 762 C C . SER A 1 98 ? 12.810 2.134 -2.731 1.00 94.25 98 SER A C 1
ATOM 764 O O . SER A 1 98 ? 11.991 2.720 -2.029 1.00 94.25 98 SER A O 1
ATOM 766 N N . THR A 1 99 ? 14.127 2.318 -2.599 1.00 95.25 99 THR A N 1
ATOM 767 C CA . THR A 1 99 ? 14.717 3.248 -1.624 1.00 95.25 99 THR A CA 1
ATOM 768 C C . THR A 1 99 ? 14.281 4.677 -1.918 1.00 95.25 99 THR A C 1
ATOM 770 O O . THR A 1 99 ? 13.781 5.370 -1.034 1.00 95.25 99 THR A O 1
ATOM 773 N N . ARG A 1 100 ? 14.373 5.102 -3.183 1.00 95.94 100 ARG A N 1
ATOM 774 C CA . ARG A 1 100 ? 13.986 6.450 -3.598 1.00 95.94 100 ARG A CA 1
ATOM 775 C C . ARG A 1 100 ? 12.502 6.711 -3.354 1.00 95.94 100 ARG A C 1
ATOM 777 O O . ARG A 1 100 ? 12.132 7.779 -2.869 1.00 95.94 100 ARG A O 1
ATOM 784 N N . LEU A 1 101 ? 11.651 5.740 -3.674 1.00 95.31 101 LEU A N 1
ATOM 785 C CA . LEU A 1 101 ? 10.212 5.804 -3.431 1.00 95.31 101 LEU A CA 1
ATOM 786 C C . LEU A 1 101 ? 9.891 5.887 -1.929 1.00 95.31 101 LEU A C 1
ATOM 788 O O . LEU A 1 101 ? 9.084 6.724 -1.519 1.00 95.31 101 LEU A O 1
ATOM 792 N N . ALA A 1 102 ? 10.548 5.056 -1.118 1.00 95.06 102 ALA A N 1
ATOM 793 C CA . ALA A 1 102 ? 10.397 5.007 0.332 1.00 95.06 102 ALA A CA 1
ATOM 794 C C . ALA A 1 102 ? 10.762 6.345 0.997 1.00 95.06 102 ALA A C 1
ATOM 796 O O . ALA A 1 102 ? 9.970 6.890 1.770 1.00 95.06 102 ALA A O 1
ATOM 797 N N . GLU A 1 103 ? 11.918 6.913 0.645 1.00 94.44 103 GLU A N 1
ATOM 798 C CA . GLU A 1 103 ? 12.368 8.221 1.131 1.00 94.44 103 GLU A CA 1
ATOM 799 C C . GLU A 1 103 ? 11.362 9.329 0.813 1.00 94.44 103 GLU A C 1
ATOM 801 O O . GLU A 1 103 ? 11.048 10.143 1.682 1.00 94.44 103 GLU A O 1
ATOM 806 N N . HIS A 1 104 ? 10.815 9.346 -0.410 1.00 92.12 104 HIS A N 1
ATOM 807 C CA . HIS A 1 104 ? 9.802 10.332 -0.793 1.00 92.12 104 HIS A CA 1
ATOM 808 C C . HIS A 1 104 ? 8.555 10.234 0.086 1.00 92.12 104 HIS A C 1
ATOM 810 O O . HIS A 1 104 ? 8.069 11.258 0.560 1.00 92.12 104 HIS A O 1
ATOM 816 N N . PHE A 1 105 ? 8.031 9.036 0.347 1.00 92.19 105 PHE A N 1
ATOM 817 C CA . PHE A 1 105 ? 6.844 8.908 1.197 1.00 92.19 105 PHE A CA 1
ATOM 818 C C . PHE A 1 105 ? 7.100 9.365 2.633 1.00 92.19 105 PHE A C 1
ATOM 820 O O . PHE A 1 105 ? 6.302 10.124 3.181 1.00 92.19 105 PHE A O 1
ATOM 827 N N . VAL A 1 106 ? 8.226 8.964 3.218 1.00 91.56 106 VAL A N 1
ATOM 828 C CA . VAL A 1 106 ? 8.579 9.321 4.599 1.00 91.56 106 VAL A CA 1
ATOM 829 C C . VAL A 1 106 ? 8.856 10.815 4.740 1.00 91.56 106 VAL A C 1
ATOM 831 O O . VAL A 1 106 ? 8.414 11.435 5.702 1.00 91.56 106 VAL A O 1
ATOM 834 N N . GLN A 1 107 ? 9.537 11.424 3.765 1.00 89.44 107 GLN A N 1
ATOM 835 C CA . GLN A 1 107 ? 9.842 12.853 3.795 1.00 89.44 107 GLN A CA 1
ATOM 836 C C . GLN A 1 107 ? 8.579 13.724 3.690 1.00 89.44 107 GLN A C 1
ATOM 838 O O . GLN A 1 107 ? 8.524 14.799 4.290 1.00 89.44 107 GLN A O 1
ATOM 843 N N . TRP A 1 108 ? 7.577 13.294 2.919 1.00 85.44 108 TRP A N 1
ATOM 844 C CA . TRP A 1 108 ? 6.380 14.099 2.654 1.00 85.44 108 TRP A CA 1
ATOM 845 C C . TRP A 1 108 ? 5.232 13.834 3.639 1.00 85.44 108 TRP A C 1
ATOM 847 O O . TRP A 1 108 ? 4.409 14.725 3.864 1.00 85.44 108 TRP A O 1
ATOM 857 N N . MET A 1 109 ?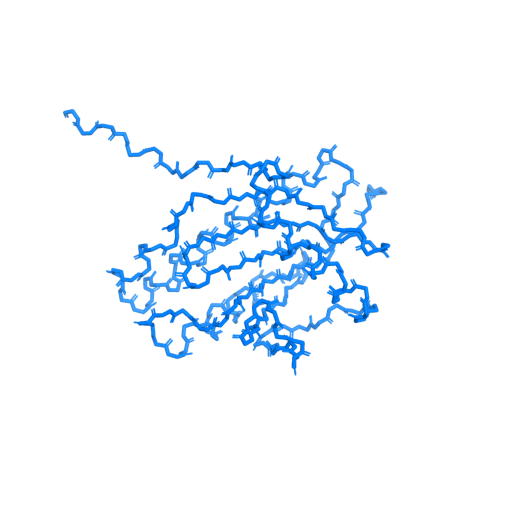 5.156 12.646 4.248 1.00 82.81 109 MET A N 1
ATOM 858 C CA . MET A 1 109 ? 4.069 12.273 5.160 1.00 82.81 109 MET A CA 1
ATOM 859 C C . MET A 1 109 ? 4.457 12.489 6.626 1.00 82.81 109 MET A C 1
ATOM 861 O O . MET A 1 109 ? 5.029 11.623 7.278 1.00 82.81 109 MET A O 1
ATOM 865 N N . ILE A 1 110 ? 4.116 13.674 7.144 1.00 73.50 110 ILE A N 1
ATOM 866 C CA . ILE A 1 110 ? 4.441 14.085 8.523 1.00 73.50 110 ILE A CA 1
ATOM 867 C C . ILE A 1 110 ? 3.333 13.684 9.516 1.00 73.50 110 ILE A C 1
ATOM 869 O O . ILE A 1 110 ? 3.604 13.409 10.682 1.00 73.50 110 ILE A O 1
ATOM 873 N N . SER A 1 111 ? 2.064 13.668 9.091 1.00 82.56 111 SER A N 1
ATOM 874 C CA . SER A 1 111 ? 0.941 13.287 9.956 1.00 82.56 111 SER A CA 1
ATOM 875 C C . SER A 1 111 ? -0.263 12.795 9.139 1.00 82.56 111 SER A C 1
ATOM 877 O O . SER A 1 111 ? -0.963 13.624 8.547 1.00 82.56 111 SER A O 1
ATOM 879 N N . PRO A 1 112 ? -0.556 11.480 9.125 1.00 87.25 112 PRO A N 1
ATOM 880 C CA . PRO A 1 112 ? 0.161 10.395 9.816 1.00 87.25 112 PRO A CA 1
ATOM 881 C C . PRO A 1 112 ? 1.592 10.124 9.303 1.00 87.25 112 PRO A C 1
ATOM 883 O O . PRO A 1 112 ? 1.849 10.366 8.124 1.00 87.25 112 PRO A O 1
ATOM 886 N N . PRO A 1 113 ? 2.502 9.617 10.160 1.00 93.38 113 PRO A N 1
ATOM 887 C CA . PRO A 1 113 ? 3.813 9.116 9.737 1.00 93.38 113 PRO A CA 1
ATOM 888 C C . PRO A 1 113 ? 3.686 7.902 8.807 1.00 93.38 113 PRO A C 1
ATOM 890 O O . PRO A 1 113 ? 2.661 7.213 8.793 1.00 93.38 113 PRO A O 1
ATOM 893 N N . ALA A 1 114 ? 4.745 7.641 8.041 1.00 95.31 114 ALA A N 1
ATOM 894 C CA . ALA A 1 114 ? 4.817 6.546 7.083 1.00 95.31 114 ALA A CA 1
ATOM 895 C C . ALA A 1 114 ? 6.024 5.638 7.334 1.00 95.31 114 ALA A C 1
ATOM 897 O O . ALA A 1 114 ? 7.092 6.110 7.722 1.00 95.31 114 ALA A O 1
ATOM 898 N N . THR A 1 115 ? 5.864 4.353 7.030 1.00 95.38 115 THR A N 1
ATOM 899 C CA . THR A 1 115 ? 6.948 3.368 6.965 1.00 95.38 115 THR A CA 1
ATOM 900 C C . THR A 1 115 ? 6.862 2.630 5.645 1.00 95.38 115 THR A C 1
ATOM 902 O O . THR A 1 115 ? 5.774 2.227 5.229 1.00 95.38 115 THR A O 1
ATOM 905 N N . TYR A 1 116 ? 8.008 2.423 5.006 1.00 96.31 116 TYR A N 1
ATOM 906 C CA . TYR A 1 116 ? 8.122 1.574 3.829 1.00 96.31 116 TYR A CA 1
ATOM 907 C C . TYR A 1 116 ? 8.852 0.282 4.193 1.00 96.31 116 TYR A C 1
ATOM 909 O O . TYR A 1 116 ? 9.946 0.316 4.759 1.00 96.31 116 TYR A O 1
ATOM 917 N N . ILE A 1 117 ? 8.251 -0.849 3.845 1.00 94.94 117 ILE A N 1
ATOM 918 C CA . ILE A 1 117 ? 8.704 -2.194 4.186 1.00 94.94 117 ILE A CA 1
ATOM 919 C C . ILE A 1 117 ? 8.825 -3.009 2.900 1.00 94.94 117 ILE A C 1
ATOM 921 O O . ILE A 1 117 ? 7.948 -2.965 2.036 1.00 94.94 117 ILE A O 1
ATOM 925 N N . ILE A 1 118 ? 9.895 -3.788 2.793 1.00 93.56 118 ILE A N 1
ATOM 926 C CA . ILE A 1 118 ? 10.019 -4.851 1.798 1.00 93.56 118 ILE A CA 1
ATOM 927 C C . ILE A 1 118 ? 10.020 -6.190 2.529 1.00 93.56 118 ILE A C 1
ATOM 929 O O . ILE A 1 118 ? 10.779 -6.395 3.476 1.00 93.56 118 ILE A O 1
ATOM 933 N N . LEU A 1 119 ? 9.159 -7.093 2.078 1.00 91.50 119 LEU A N 1
ATOM 934 C CA . LEU A 1 119 ? 9.174 -8.505 2.438 1.00 91.50 119 LEU A CA 1
ATOM 935 C C . LEU A 1 119 ? 9.938 -9.279 1.361 1.00 91.50 119 LEU A C 1
ATOM 937 O O . LEU A 1 119 ? 9.912 -8.895 0.192 1.00 91.50 119 LEU A O 1
ATOM 941 N N . SER A 1 120 ? 10.592 -10.376 1.735 1.00 85.25 120 SER A N 1
ATOM 942 C CA . SER A 1 120 ? 11.218 -11.280 0.759 1.00 85.25 120 SER A CA 1
ATOM 943 C C . SER A 1 120 ? 10.171 -11.970 -0.126 1.00 85.25 120 SER A C 1
ATOM 945 O O . SER A 1 120 ? 10.387 -12.145 -1.321 1.00 85.25 120 SER A O 1
ATOM 947 N N . ASP A 1 121 ? 9.043 -12.353 0.477 1.00 83.81 121 ASP A N 1
ATOM 948 C CA . ASP A 1 121 ? 7.813 -12.840 -0.152 1.00 83.81 121 ASP A CA 1
ATOM 949 C C . ASP A 1 121 ? 6.649 -12.628 0.836 1.00 83.81 121 ASP A C 1
ATOM 951 O O . ASP A 1 121 ? 6.855 -12.410 2.030 1.00 83.81 121 ASP A O 1
ATOM 955 N N . TRP A 1 122 ? 5.415 -12.732 0.356 1.00 87.62 122 TRP A N 1
ATOM 956 C CA . TRP A 1 122 ? 4.207 -12.713 1.175 1.00 87.62 122 TRP A CA 1
ATOM 957 C C . TRP A 1 122 ? 4.135 -13.827 2.219 1.00 87.62 122 TRP A C 1
ATOM 959 O O . TRP A 1 122 ? 3.475 -13.642 3.238 1.00 87.62 122 TRP A O 1
ATOM 969 N N . ASN A 1 123 ? 4.766 -14.976 1.956 1.00 78.50 123 ASN A N 1
ATOM 970 C CA . ASN A 1 123 ? 4.743 -16.136 2.851 1.00 78.50 123 ASN A CA 1
ATOM 971 C C . ASN A 1 123 ? 6.026 -16.269 3.685 1.00 78.50 123 ASN A C 1
ATOM 973 O O . ASN A 1 123 ? 6.212 -17.292 4.344 1.00 78.50 123 ASN A O 1
ATOM 977 N N . ASP A 1 124 ? 6.943 -15.304 3.594 1.00 71.75 124 ASP A N 1
ATOM 978 C CA . ASP A 1 124 ? 8.220 -15.389 4.288 1.00 71.75 124 ASP A CA 1
ATOM 979 C C . ASP A 1 124 ? 8.160 -14.693 5.653 1.00 71.75 124 ASP A C 1
ATOM 981 O O . ASP A 1 124 ? 8.161 -13.466 5.757 1.00 71.75 124 ASP A O 1
ATOM 985 N N . ASP A 1 125 ? 8.164 -15.508 6.707 1.00 64.12 125 ASP A N 1
ATOM 986 C CA . ASP A 1 125 ? 8.218 -15.063 8.102 1.00 64.12 125 ASP A CA 1
ATOM 987 C C . ASP A 1 125 ? 9.624 -14.586 8.521 1.00 64.12 125 ASP A C 1
ATOM 989 O O . ASP A 1 125 ? 9.816 -14.152 9.661 1.00 64.12 125 ASP A O 1
ATOM 993 N N . SER A 1 126 ? 10.631 -14.674 7.637 1.00 60.69 126 SER A N 1
ATOM 994 C CA . SER A 1 126 ? 12.036 -14.390 7.968 1.00 60.69 126 SER A CA 1
ATOM 995 C C . SER A 1 126 ? 12.339 -12.921 8.302 1.00 60.69 126 SER A C 1
ATOM 997 O O . SER A 1 126 ? 13.418 -12.623 8.821 1.00 60.69 126 SER A O 1
ATOM 999 N N . GLY A 1 127 ? 11.368 -12.021 8.121 1.00 67.12 127 GLY A N 1
ATOM 1000 C CA . GLY A 1 127 ? 11.350 -10.700 8.744 1.00 67.12 127 GLY A CA 1
ATOM 1001 C C . GLY A 1 127 ? 10.966 -9.565 7.798 1.00 67.12 127 GLY A C 1
ATOM 1002 O O . GLY A 1 127 ? 11.166 -9.620 6.589 1.00 67.12 127 GLY A O 1
ATOM 1003 N N . MET A 1 128 ? 10.421 -8.494 8.378 1.00 85.06 128 MET A N 1
ATOM 1004 C CA . MET A 1 128 ? 10.103 -7.250 7.675 1.00 85.06 128 MET A CA 1
ATOM 1005 C C . MET A 1 128 ? 11.367 -6.394 7.533 1.00 85.06 128 MET A C 1
ATOM 1007 O O . MET A 1 128 ? 11.933 -5.972 8.543 1.00 85.06 128 MET A O 1
ATOM 1011 N N . ASN A 1 129 ? 11.801 -6.097 6.305 1.00 90.56 129 ASN A N 1
ATOM 1012 C CA . ASN A 1 129 ? 12.906 -5.167 6.076 1.00 90.56 129 ASN A CA 1
ATOM 1013 C C . ASN A 1 129 ? 12.375 -3.734 5.942 1.00 90.56 129 ASN A C 1
ATOM 1015 O O . ASN A 1 129 ? 11.758 -3.383 4.935 1.00 90.56 129 ASN A O 1
ATOM 1019 N N . VAL A 1 130 ? 12.615 -2.899 6.952 1.00 93.50 130 VAL A N 1
ATOM 1020 C CA . VAL A 1 130 ? 12.246 -1.479 6.915 1.00 93.50 130 VAL A CA 1
ATOM 1021 C C . VAL A 1 130 ? 13.242 -0.726 6.036 1.00 93.50 130 VAL A C 1
ATOM 1023 O O . VAL A 1 130 ? 14.419 -0.622 6.370 1.00 93.50 130 VAL A O 1
ATOM 1026 N N . VAL A 1 131 ? 12.761 -0.182 4.919 1.00 94.75 131 VAL A N 1
ATOM 1027 C CA . VAL A 1 131 ? 13.580 0.582 3.964 1.00 94.75 131 VAL A CA 1
ATOM 1028 C C . VAL A 1 131 ? 13.673 2.049 4.372 1.00 94.75 131 VAL A C 1
ATOM 1030 O O . VAL A 1 131 ? 14.743 2.644 4.294 1.00 94.75 131 VAL A O 1
ATOM 1033 N N . ALA A 1 132 ? 12.557 2.639 4.810 1.00 95.00 132 ALA A N 1
ATOM 1034 C CA . ALA A 1 132 ? 12.520 4.010 5.308 1.00 95.00 132 ALA A CA 1
ATOM 1035 C C . ALA A 1 132 ? 11.391 4.210 6.326 1.00 95.00 132 ALA A C 1
ATOM 1037 O O . ALA A 1 132 ? 10.362 3.528 6.282 1.00 95.00 132 ALA A O 1
ATOM 1038 N N . GLY A 1 133 ? 11.565 5.215 7.185 1.00 93.56 133 GLY A N 1
ATOM 1039 C CA . GLY A 1 133 ? 10.615 5.565 8.237 1.00 93.56 133 GLY A CA 1
ATOM 1040 C C . GLY A 1 133 ? 10.817 4.735 9.498 1.00 93.56 133 GLY A C 1
ATOM 1041 O O . GLY A 1 133 ? 11.725 3.910 9.589 1.00 93.56 133 GLY A O 1
ATOM 1042 N N . GLU A 1 134 ? 9.964 4.972 10.485 1.00 91.62 134 GLU A N 1
ATOM 1043 C CA . GLU A 1 134 ? 10.013 4.284 11.774 1.00 91.62 134 GLU A CA 1
ATOM 1044 C C . GLU A 1 134 ? 8.788 3.390 11.907 1.00 91.62 134 GLU A C 1
ATOM 1046 O O . GLU A 1 134 ? 7.682 3.798 11.548 1.00 91.62 134 GLU A O 1
ATOM 1051 N N . MET A 1 135 ? 8.973 2.164 12.395 1.00 89.81 135 MET A N 1
ATOM 1052 C CA . MET A 1 135 ? 7.837 1.307 12.732 1.00 89.81 135 MET A CA 1
ATOM 1053 C C . MET A 1 135 ? 7.003 1.976 13.833 1.00 89.81 135 MET A C 1
ATOM 1055 O O . MET A 1 135 ? 7.585 2.520 14.774 1.00 89.81 135 MET A O 1
ATOM 1059 N N . PRO A 1 136 ? 5.662 1.949 13.746 1.00 86.25 136 PRO A N 1
ATOM 1060 C CA . PRO A 1 136 ? 4.811 2.505 14.794 1.00 86.25 136 PRO A CA 1
ATOM 1061 C C . PRO A 1 136 ? 5.095 1.836 16.141 1.00 86.25 136 PRO A C 1
ATOM 1063 O O . PRO A 1 136 ? 5.268 0.617 16.209 1.00 86.25 136 PRO A O 1
ATOM 1066 N N . GLU A 1 137 ? 5.050 2.625 17.217 1.00 76.88 137 GLU A N 1
ATOM 1067 C CA . GLU A 1 137 ? 5.068 2.136 18.600 1.00 76.88 137 GLU A CA 1
ATOM 1068 C C . GLU A 1 137 ? 3.799 1.312 18.868 1.00 76.88 137 GLU A C 1
ATOM 1070 O O . GLU A 1 137 ? 2.771 1.805 19.329 1.00 76.88 137 GLU A O 1
ATOM 1075 N N . SER A 1 138 ? 3.842 0.041 18.496 1.00 72.06 138 SER A N 1
ATOM 1076 C CA . SER A 1 138 ? 2.736 -0.901 18.595 1.00 72.06 138 SER A CA 1
ATOM 1077 C C . SER A 1 138 ? 3.279 -2.298 18.851 1.00 72.06 138 SER A C 1
ATOM 1079 O O . SER A 1 138 ? 4.477 -2.550 18.717 1.00 72.06 138 SER A O 1
ATOM 1081 N N . ASP A 1 139 ? 2.405 -3.212 19.260 1.00 74.94 139 ASP A N 1
ATOM 1082 C CA . ASP A 1 139 ? 2.794 -4.609 19.398 1.00 74.94 139 ASP A CA 1
ATOM 1083 C C . ASP A 1 139 ? 3.140 -5.167 18.008 1.00 74.94 139 ASP A C 1
ATOM 1085 O O . ASP A 1 139 ? 2.268 -5.326 17.152 1.00 74.94 139 ASP A O 1
ATOM 1089 N N . ASN A 1 140 ? 4.420 -5.466 17.775 1.00 79.88 140 ASN A N 1
ATOM 1090 C CA . ASN A 1 140 ? 4.891 -6.061 16.522 1.00 79.88 140 ASN A CA 1
ATOM 1091 C C . ASN A 1 140 ? 4.113 -7.342 16.169 1.00 79.88 140 ASN A C 1
ATOM 1093 O O . ASN A 1 140 ? 3.909 -7.634 14.994 1.00 79.88 140 ASN A O 1
ATOM 1097 N N . THR A 1 141 ? 3.625 -8.074 17.175 1.00 83.19 141 THR A N 1
ATOM 1098 C CA . THR A 1 141 ? 2.792 -9.272 16.998 1.00 83.19 141 THR A CA 1
ATOM 1099 C C . THR A 1 141 ? 1.428 -8.929 16.402 1.00 83.19 141 THR A C 1
ATOM 1101 O O . THR A 1 141 ? 0.910 -9.653 15.549 1.00 83.19 141 THR A O 1
ATOM 1104 N N . LEU A 1 142 ? 0.844 -7.805 16.819 1.00 88.88 142 LEU A N 1
ATOM 1105 C CA . LEU A 1 142 ? -0.433 -7.315 16.307 1.00 88.88 142 LEU A CA 1
ATOM 1106 C C . LEU A 1 142 ? -0.304 -6.913 14.841 1.00 88.88 142 LEU A C 1
ATOM 1108 O O . LEU A 1 142 ? -1.129 -7.303 14.018 1.00 88.88 142 LEU A O 1
ATOM 1112 N N . LEU A 1 143 ? 0.751 -6.173 14.500 1.00 88.06 143 LEU A N 1
ATOM 1113 C CA . LEU A 1 143 ? 0.993 -5.781 13.116 1.00 88.06 143 LEU A CA 1
ATOM 1114 C C . LEU A 1 143 ? 1.287 -6.976 12.221 1.00 88.06 143 LEU A C 1
ATOM 1116 O O . LEU A 1 143 ? 0.721 -7.062 11.136 1.00 88.06 143 LEU A O 1
ATOM 1120 N N . ALA A 1 144 ? 2.129 -7.903 12.676 1.00 88.38 144 ALA A N 1
ATOM 1121 C CA . ALA A 1 144 ? 2.449 -9.104 11.918 1.00 88.38 144 ALA A CA 1
ATOM 1122 C C . ALA A 1 144 ? 1.203 -9.968 11.666 1.00 88.38 144 ALA A C 1
ATOM 1124 O O . ALA A 1 144 ? 0.961 -10.374 10.530 1.00 88.38 144 ALA A O 1
ATOM 1125 N N . SER A 1 145 ? 0.368 -10.193 12.688 1.00 89.56 145 SER A N 1
ATOM 1126 C CA . SER A 1 145 ? -0.871 -10.970 12.532 1.00 89.56 145 SER A CA 1
ATOM 1127 C C . SER A 1 145 ? -1.896 -10.269 11.637 1.00 89.56 145 SER A C 1
ATOM 1129 O O . SER A 1 145 ? -2.425 -10.893 10.719 1.00 89.56 145 SER A O 1
ATOM 1131 N N . GLY A 1 146 ? -2.133 -8.969 11.831 1.00 93.62 146 GLY A N 1
ATOM 1132 C CA . GLY A 1 146 ? -3.036 -8.195 10.977 1.00 93.62 146 GLY A CA 1
ATOM 1133 C C . GLY A 1 146 ? -2.563 -8.130 9.521 1.00 93.62 146 GLY A C 1
ATOM 1134 O O . GLY A 1 146 ? -3.373 -8.258 8.601 1.00 93.62 146 GLY A O 1
ATOM 1135 N N . LEU A 1 147 ? -1.252 -7.987 9.297 1.00 93.00 147 LEU A N 1
ATOM 1136 C CA . LEU A 1 147 ? -0.662 -7.993 7.960 1.00 93.00 147 LEU A CA 1
ATOM 1137 C C . LEU A 1 147 ? -0.827 -9.357 7.288 1.00 93.00 147 LEU A C 1
ATOM 1139 O O . LEU A 1 147 ? -1.256 -9.403 6.141 1.00 93.00 147 LEU A O 1
ATOM 1143 N N . SER A 1 148 ? -0.550 -10.450 8.002 1.00 92.44 148 SER A N 1
ATOM 1144 C CA . SER A 1 148 ? -0.740 -11.813 7.494 1.00 92.44 148 SER A CA 1
ATOM 1145 C C . SER A 1 148 ? -2.187 -12.048 7.043 1.00 92.44 148 SER A C 1
ATOM 1147 O O . SER A 1 148 ? -2.410 -12.495 5.918 1.00 92.44 148 SER A O 1
ATOM 1149 N N . VAL A 1 149 ? -3.178 -11.629 7.841 1.00 94.62 149 VAL A N 1
ATOM 1150 C CA . VAL A 1 149 ? -4.598 -11.749 7.464 1.00 94.62 149 VAL A CA 1
ATOM 1151 C C . VAL A 1 149 ? -4.939 -10.906 6.228 1.00 94.62 149 VAL A C 1
ATOM 1153 O O . VAL A 1 149 ? -5.660 -11.383 5.353 1.00 94.62 149 VAL A O 1
ATOM 1156 N N . LEU A 1 150 ? -4.422 -9.674 6.119 1.00 95.38 150 LEU A N 1
ATOM 1157 C CA . LEU A 1 150 ? -4.612 -8.849 4.915 1.00 95.38 150 LEU A CA 1
ATOM 1158 C C . LEU A 1 150 ? -3.960 -9.470 3.675 1.00 95.38 150 LEU A C 1
ATOM 1160 O O . LEU A 1 150 ? -4.515 -9.391 2.583 1.00 95.38 150 LEU A O 1
ATOM 1164 N N . VAL A 1 151 ? -2.779 -10.068 3.822 1.00 94.19 151 VAL A N 1
ATOM 1165 C CA . VAL A 1 151 ? -2.065 -10.727 2.725 1.00 94.19 151 VAL A CA 1
ATOM 1166 C C . VAL A 1 151 ? -2.843 -11.944 2.230 1.00 94.19 151 VAL A C 1
ATOM 1168 O O . VAL A 1 151 ? -2.984 -12.111 1.014 1.00 94.19 151 VAL A O 1
ATOM 1171 N N . ASP A 1 152 ? -3.382 -12.750 3.147 1.00 93.88 152 ASP A N 1
ATOM 1172 C CA . ASP A 1 152 ? -4.197 -13.922 2.830 1.00 93.88 152 ASP A CA 1
ATOM 1173 C C . ASP A 1 152 ? -5.533 -13.551 2.177 1.00 93.88 152 ASP A C 1
ATOM 1175 O O . ASP A 1 152 ? -5.953 -14.208 1.217 1.00 93.88 152 ASP A O 1
ATOM 1179 N N . SER A 1 153 ? -6.192 -12.479 2.632 1.00 95.00 153 SER A N 1
ATOM 1180 C CA . SER A 1 153 ? -7.483 -12.054 2.074 1.00 95.00 153 SER A CA 1
ATOM 1181 C C . SER A 1 153 ? -7.386 -11.545 0.635 1.00 95.00 153 SER A C 1
ATOM 1183 O O . SER A 1 153 ? -8.392 -11.515 -0.068 1.00 95.00 153 SER A O 1
ATOM 1185 N N . ARG A 1 154 ? -6.191 -11.239 0.111 1.00 93.69 154 ARG A N 1
ATOM 1186 C CA . ARG A 1 154 ? -6.005 -10.953 -1.330 1.00 93.69 154 ARG A CA 1
ATOM 1187 C C . ARG A 1 154 ? -6.416 -12.121 -2.228 1.00 93.69 154 ARG A C 1
ATOM 1189 O O . ARG A 1 154 ? -6.768 -11.919 -3.385 1.00 93.69 154 ARG A O 1
ATOM 1196 N N . ARG A 1 155 ? -6.417 -13.350 -1.696 1.00 91.75 155 ARG A N 1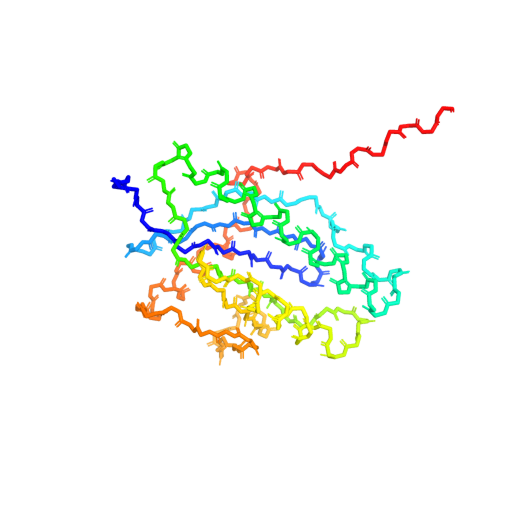
ATOM 1197 C CA . ARG A 1 155 ? -6.911 -14.546 -2.400 1.00 91.75 155 ARG A CA 1
ATOM 1198 C C . ARG A 1 155 ? -8.441 -14.572 -2.531 1.00 91.75 155 ARG A C 1
ATOM 1200 O O . ARG A 1 155 ? -8.965 -15.462 -3.195 1.00 91.75 155 ARG A O 1
ATOM 1207 N N . GLN A 1 156 ? -9.149 -13.623 -1.914 1.00 94.06 156 GLN A N 1
ATOM 1208 C CA . GLN A 1 156 ? -10.607 -13.494 -1.913 1.00 94.06 156 GLN A CA 1
ATOM 12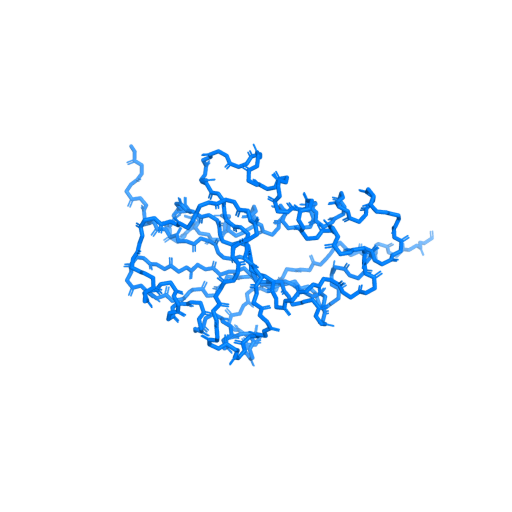09 C C . GLN A 1 156 ? -11.002 -12.121 -2.485 1.00 94.06 156 GLN A C 1
ATOM 1211 O O . GLN A 1 156 ? -11.233 -11.176 -1.736 1.00 94.06 156 GLN A O 1
ATOM 1216 N N . PRO A 1 157 ? -11.074 -11.965 -3.821 1.00 90.56 157 PRO A N 1
ATOM 1217 C CA . PRO A 1 157 ? -11.281 -10.662 -4.459 1.00 90.56 157 PRO A CA 1
ATOM 1218 C C . PRO A 1 157 ? -12.570 -9.935 -4.054 1.00 90.56 157 PRO A C 1
ATOM 1220 O O . PRO A 1 157 ? -12.615 -8.709 -4.150 1.00 90.56 157 PRO A O 1
ATOM 1223 N N . ASP A 1 158 ? -13.589 -10.679 -3.618 1.00 93.31 158 ASP A N 1
ATOM 1224 C CA . ASP A 1 158 ? -14.893 -10.155 -3.191 1.00 93.31 158 ASP A CA 1
ATOM 1225 C C . ASP A 1 158 ? -14.841 -9.447 -1.826 1.00 93.31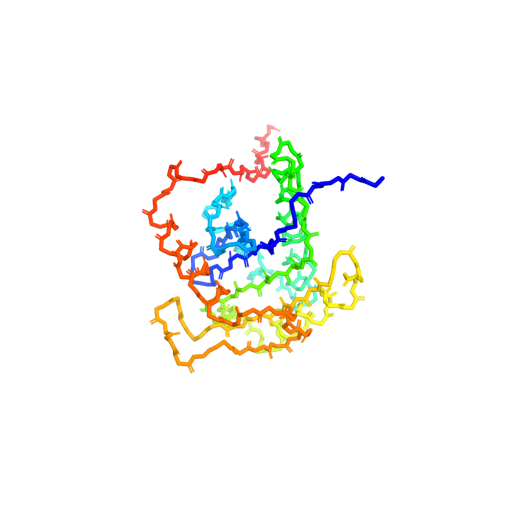 158 ASP A C 1
ATOM 1227 O O . ASP A 1 158 ? -15.729 -8.654 -1.514 1.00 93.31 158 ASP A O 1
ATOM 1231 N N . ASP A 1 159 ? -13.782 -9.667 -1.038 1.00 93.44 159 ASP A N 1
ATOM 1232 C CA . ASP A 1 159 ? -13.557 -8.952 0.223 1.00 93.44 159 ASP A CA 1
ATOM 1233 C C . ASP A 1 159 ? -13.116 -7.495 -0.006 1.00 93.44 159 ASP A C 1
ATOM 1235 O O . ASP A 1 159 ? -13.134 -6.678 0.918 1.00 93.44 159 ASP A O 1
ATOM 1239 N N . TRP A 1 160 ? -12.718 -7.149 -1.235 1.00 97.00 160 TRP A N 1
ATOM 1240 C CA . TRP A 1 160 ? -12.117 -5.864 -1.580 1.00 97.00 160 TRP A CA 1
ATOM 1241 C C . TRP A 1 160 ? -13.007 -5.066 -2.528 1.00 97.00 160 TRP A C 1
ATOM 1243 O O . TRP A 1 160 ? -13.459 -5.563 -3.561 1.00 97.00 160 TRP A O 1
ATOM 1253 N N . GLU A 1 161 ? -13.182 -3.777 -2.241 1.00 96.50 161 GLU A N 1
ATOM 1254 C CA . GLU A 1 161 ? -13.793 -2.863 -3.202 1.00 96.50 161 G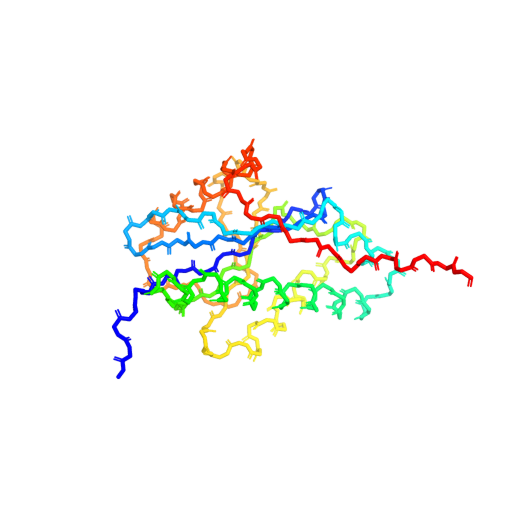LU A CA 1
ATOM 1255 C C . GLU A 1 161 ? -12.832 -2.655 -4.384 1.00 96.50 161 GLU A C 1
ATOM 1257 O O . GLU A 1 161 ? -11.681 -2.248 -4.218 1.00 96.50 161 GLU A O 1
ATOM 1262 N N . HIS A 1 162 ? -13.291 -2.936 -5.599 1.00 95.44 162 HIS A N 1
ATOM 1263 C CA . HIS A 1 162 ? -12.489 -2.717 -6.800 1.00 95.44 162 HIS A CA 1
ATOM 1264 C C . HIS A 1 162 ? -12.471 -1.236 -7.186 1.00 95.44 162 HIS A C 1
ATOM 1266 O O . HIS A 1 162 ? -13.516 -0.591 -7.290 1.00 95.44 162 HIS A O 1
ATOM 1272 N N . VAL A 1 163 ? -11.270 -0.701 -7.406 1.00 91.06 163 VAL A N 1
ATOM 1273 C CA . VAL A 1 163 ? -11.054 0.660 -7.888 1.00 91.06 163 VAL A CA 1
ATOM 1274 C C . VAL A 1 163 ? -10.622 0.591 -9.351 1.00 91.06 163 VAL A C 1
ATOM 1276 O O . VAL A 1 163 ? -9.469 0.238 -9.612 1.00 91.06 163 VAL A O 1
ATOM 1279 N N . PRO A 1 164 ? -11.498 0.961 -10.301 1.00 81.19 164 PRO A N 1
ATOM 1280 C CA . PRO A 1 164 ? -11.124 0.975 -11.704 1.00 81.19 164 PRO A CA 1
ATOM 1281 C C . PRO A 1 164 ? -10.069 2.054 -11.962 1.00 81.19 164 PRO A C 1
ATOM 1283 O O . PRO A 1 164 ? -10.116 3.161 -11.402 1.00 81.19 164 PRO A O 1
ATOM 1286 N N . GLY A 1 165 ? -9.119 1.727 -12.829 1.00 73.12 165 GLY A N 1
ATOM 1287 C CA . GLY A 1 165 ? -8.194 2.667 -13.430 1.00 73.12 165 GLY A CA 1
ATOM 1288 C C . GLY A 1 165 ? -8.927 3.692 -14.300 1.00 73.12 165 GLY A C 1
ATOM 1289 O O . GLY A 1 165 ? -10.132 3.572 -14.548 1.00 73.12 165 GLY A O 1
ATOM 1290 N N . PRO A 1 166 ? -8.229 4.743 -14.758 1.00 61.31 166 PRO A N 1
ATOM 1291 C CA . PRO A 1 166 ? -8.810 5.671 -15.713 1.00 61.31 166 PRO A CA 1
ATOM 1292 C C . PRO A 1 166 ? -9.256 4.885 -16.948 1.00 61.31 166 PRO A C 1
ATOM 1294 O O . PRO A 1 166 ? -8.432 4.293 -17.644 1.00 61.31 166 PRO A O 1
ATOM 1297 N N . SER A 1 167 ? -10.566 4.866 -17.210 1.00 49.53 167 SER A N 1
ATOM 1298 C CA . SER A 1 167 ? -11.113 4.315 -18.443 1.00 49.53 167 SER A CA 1
ATOM 1299 C C . SER A 1 167 ? -10.373 4.981 -19.595 1.00 49.53 167 SER A C 1
ATOM 1301 O O . SER A 1 167 ? -10.444 6.206 -19.732 1.00 49.53 167 SER A O 1
ATOM 1303 N N . GLN A 1 168 ? -9.651 4.206 -20.407 1.00 40.66 168 GLN A N 1
ATOM 1304 C CA . GLN A 1 168 ? -9.188 4.706 -21.694 1.00 40.66 168 GLN A CA 1
ATOM 1305 C C . GLN A 1 168 ? -10.448 5.110 -22.457 1.00 40.66 168 GLN A C 1
ATOM 1307 O O . GLN A 1 168 ? -11.206 4.263 -22.920 1.00 40.66 168 GLN A O 1
ATOM 1312 N N . SER A 1 169 ? -10.742 6.410 -22.468 1.00 37.47 169 SER A N 1
ATOM 1313 C CA . SER A 1 169 ? -11.835 6.947 -23.259 1.00 37.47 169 SER A CA 1
ATOM 1314 C C . SER A 1 169 ? -11.504 6.615 -24.703 1.00 37.47 169 SER A C 1
ATOM 1316 O O . SER A 1 169 ? -10.419 6.953 -25.178 1.00 37.47 169 SER A O 1
ATOM 1318 N N . GLU A 1 170 ? -12.412 5.879 -25.337 1.00 37.81 170 GLU A N 1
ATOM 1319 C CA . GLU A 1 170 ? -12.343 5.448 -26.724 1.00 37.81 170 GLU A CA 1
ATOM 1320 C C . GLU A 1 170 ? -11.840 6.601 -27.599 1.00 37.81 170 GLU A C 1
ATOM 1322 O O . GLU A 1 170 ? -12.475 7.654 -27.698 1.00 37.81 170 GLU A O 1
ATOM 1327 N N . ALA A 1 171 ? -10.673 6.404 -28.217 1.00 39.97 171 ALA A N 1
ATOM 1328 C CA . ALA A 1 171 ? -10.233 7.235 -29.321 1.00 39.97 171 ALA A CA 1
ATOM 1329 C C . ALA A 1 171 ? -11.304 7.126 -30.414 1.00 39.97 171 ALA A C 1
ATOM 1331 O O . ALA A 1 171 ? -11.452 6.073 -31.035 1.00 39.97 171 ALA A O 1
ATOM 1332 N N . THR A 1 172 ? -12.087 8.192 -30.576 1.00 37.28 172 THR A N 1
ATOM 1333 C CA . THR A 1 172 ? -13.027 8.358 -31.689 1.00 37.28 172 THR A CA 1
ATOM 1334 C C . THR A 1 172 ? -12.399 9.254 -32.741 1.00 37.28 172 THR A C 1
ATOM 1336 O O . THR A 1 172 ? -11.761 10.256 -32.342 1.00 37.28 172 THR A O 1
#

Organism: NCBI:txid2528005

Secondary structure (DSSP, 8-state):
---PEEEEEEEEEETTTTEEEEEEEETT--EEEEEE--TTTTGGGGGS-HHHHHHHHHHHHHHHHHHHHHHHGGGTEEEEEEEEEESSSPTTS-TTHHHHHHHHHHHH-BTTBEEEEE-S-TT-TT--EEEEE---SS-HHHHHHHHHHHHHHTT-GGGSEE----------

Radius of gyration: 15.56 Å; chains: 1; bounding box: 35×32×51 Å

pLDDT: mean 90.03, std 12.56, range [37.28, 98.44]

Sequence (172 aa):
MSHREPVFLVVLIDTATLDWHVGGIRMDGTAVPLLRSDPESLAEYRNAEFDGQVSFLRHQLAGALQRGCDRLFPRDMKACHFLIVANGPFPDADAELSTRLAEHFVQWMISPPATYIILSDWNDDSGMNVVAGEMPESDNTLLASGLSVLVDSRRQPDDWEHVPGPSQSEAT